Protein AF-A0A3D5ZQ17-F1 (afdb_monomer)

pLDDT: mean 86.76, std 15.94, range [42.28, 98.44]

Mean predicted aligned error: 9.29 Å

Structure (mmCIF, N/CA/C/O backbone):
data_AF-A0A3D5ZQ17-F1
#
_entry.id   AF-A0A3D5ZQ17-F1
#
loop_
_atom_site.group_PDB
_atom_site.id
_atom_site.type_symbol
_atom_site.label_atom_id
_atom_site.label_alt_id
_atom_site.label_comp_id
_atom_site.label_asym_id
_atom_site.label_entity_id
_atom_site.label_seq_id
_atom_site.pdbx_PDB_ins_code
_atom_site.Cartn_x
_atom_site.Cartn_y
_atom_site.Cartn_z
_atom_site.occupancy
_atom_site.B_iso_or_equiv
_atom_site.auth_seq_id
_atom_site.auth_comp_id
_atom_site.auth_asym_id
_atom_site.auth_atom_id
_atom_site.pdbx_PDB_model_num
ATOM 1 N N . MET A 1 1 ? -53.145 -21.527 34.041 1.00 46.62 1 MET A N 1
ATOM 2 C CA . MET A 1 1 ? -52.757 -21.071 32.685 1.00 46.62 1 MET A CA 1
ATOM 3 C C . MET A 1 1 ? -52.059 -19.707 32.681 1.00 46.62 1 MET A C 1
ATOM 5 O O . MET A 1 1 ? -52.656 -18.729 32.252 1.00 46.62 1 MET A O 1
ATOM 9 N N . LYS A 1 2 ? -50.812 -19.588 33.170 1.00 47.19 2 LYS A N 1
ATOM 10 C CA . LYS A 1 2 ? -50.105 -18.280 33.195 1.00 47.19 2 LYS A CA 1
ATOM 11 C C . LYS A 1 2 ? -48.593 -18.315 32.910 1.00 47.19 2 LYS A C 1
ATOM 13 O O . LYS A 1 2 ? -48.005 -17.254 32.769 1.00 47.19 2 LYS A O 1
ATOM 18 N N . ARG A 1 3 ? -47.959 -19.489 32.784 1.00 48.47 3 ARG A N 1
ATOM 19 C CA . ARG A 1 3 ? -46.488 -19.586 32.641 1.00 48.47 3 ARG A CA 1
ATOM 20 C C . ARG A 1 3 ? -45.989 -19.625 31.191 1.00 48.47 3 ARG A C 1
ATOM 22 O O . ARG A 1 3 ? -44.887 -19.175 30.931 1.00 48.47 3 ARG A O 1
ATOM 29 N N . TYR A 1 4 ? -46.824 -20.060 30.248 1.00 51.28 4 TYR A N 1
ATOM 30 C CA . TYR A 1 4 ? -46.481 -20.168 28.818 1.00 51.28 4 TYR A CA 1
ATOM 31 C C . TYR A 1 4 ? -46.539 -18.836 28.054 1.00 51.28 4 TYR A C 1
ATOM 33 O O . TYR A 1 4 ? -45.930 -18.704 26.998 1.00 51.28 4 TYR A O 1
ATOM 41 N N . LYS A 1 5 ? -47.260 -17.833 28.577 1.00 46.66 5 LYS A N 1
ATOM 42 C CA . LYS A 1 5 ? -47.366 -16.516 27.924 1.00 46.66 5 LYS A CA 1
ATOM 43 C C . LYS A 1 5 ? -46.102 -15.665 28.102 1.00 46.66 5 LYS A C 1
ATOM 45 O O . LYS A 1 5 ? -45.831 -14.822 27.261 1.00 46.66 5 LYS A O 1
ATOM 50 N N . ILE A 1 6 ? -45.328 -15.904 29.165 1.00 53.75 6 ILE A N 1
ATOM 51 C CA . ILE A 1 6 ? -44.092 -15.159 29.454 1.00 53.75 6 ILE A CA 1
ATOM 52 C C . ILE A 1 6 ? -42.917 -15.741 28.654 1.00 53.75 6 ILE A C 1
ATOM 54 O O . ILE A 1 6 ? -42.126 -14.990 28.092 1.00 53.75 6 ILE A O 1
ATOM 58 N N . THR A 1 7 ? -42.837 -17.069 28.518 1.00 54.06 7 THR A N 1
ATOM 59 C CA . THR A 1 7 ? -41.778 -17.738 27.744 1.00 54.06 7 THR A CA 1
ATOM 60 C C . THR A 1 7 ? -41.870 -17.484 26.242 1.00 54.06 7 THR A C 1
ATOM 62 O O . THR A 1 7 ? -40.834 -17.307 25.606 1.00 54.06 7 THR A O 1
ATOM 65 N N . ALA A 1 8 ? -43.082 -17.394 25.682 1.00 55.94 8 ALA A N 1
ATOM 66 C CA . ALA A 1 8 ? -43.277 -17.046 24.272 1.00 55.94 8 ALA A CA 1
ATOM 67 C C . ALA A 1 8 ? -42.861 -15.595 23.954 1.00 55.94 8 ALA A C 1
ATOM 69 O O . ALA A 1 8 ? -42.374 -15.309 22.865 1.00 55.94 8 ALA A O 1
ATOM 70 N N . PHE A 1 9 ? -43.000 -14.676 24.915 1.00 53.84 9 PHE A N 1
ATOM 71 C CA . PHE A 1 9 ? -42.649 -13.268 24.712 1.00 53.84 9 PHE A CA 1
ATOM 72 C C . PHE A 1 9 ? -41.126 -13.053 24.669 1.00 53.84 9 PHE A C 1
ATOM 74 O O . PHE A 1 9 ? -40.631 -12.295 23.839 1.00 53.84 9 PHE A O 1
ATOM 81 N N . PHE A 1 10 ? -40.366 -13.776 25.500 1.00 55.84 10 PHE A N 1
ATOM 82 C CA . PHE A 1 10 ? -38.898 -13.709 25.500 1.00 55.84 10 PHE A CA 1
ATOM 83 C C . PHE A 1 10 ? -38.256 -14.349 24.263 1.00 55.84 10 PHE A C 1
ATOM 85 O O . PHE A 1 10 ? -37.233 -13.862 23.788 1.00 55.84 10 PHE A O 1
ATOM 92 N N . THR A 1 11 ? -38.858 -15.405 23.710 1.00 56.56 11 THR A N 1
ATOM 93 C CA . THR A 1 11 ? -38.343 -16.048 22.488 1.00 56.56 11 THR A CA 1
ATOM 94 C C . THR A 1 11 ? -38.566 -15.182 21.252 1.00 56.56 11 THR A C 1
ATOM 96 O O . THR A 1 11 ? -37.664 -15.069 20.430 1.00 56.56 11 THR A O 1
ATOM 99 N N . VAL A 1 12 ? -39.706 -14.491 21.148 1.00 56.59 12 VAL A N 1
ATOM 100 C CA . VAL A 1 12 ? -39.948 -13.539 20.050 1.00 56.59 12 VAL A CA 1
ATOM 101 C C . VAL A 1 12 ? -39.038 -12.307 20.165 1.00 56.59 12 VAL A C 1
ATOM 103 O O . VAL A 1 12 ? -38.509 -11.855 19.154 1.00 56.59 12 VAL A O 1
ATOM 106 N N . LEU A 1 13 ? -38.760 -11.808 21.376 1.00 52.34 13 LEU A N 1
ATOM 107 C CA . LEU A 1 13 ? -37.862 -10.660 21.581 1.00 52.34 13 LEU A CA 1
ATOM 108 C C . LEU A 1 13 ? -36.401 -10.957 21.178 1.00 52.34 13 LEU A C 1
ATOM 110 O O . LEU A 1 13 ? -35.735 -10.101 20.600 1.00 52.34 13 LEU A O 1
ATOM 114 N N . LEU A 1 14 ? -35.917 -12.180 21.426 1.00 55.06 14 LEU A N 1
ATOM 115 C CA . LEU A 1 14 ? -34.578 -12.632 21.017 1.00 55.06 14 LEU A CA 1
ATOM 116 C C . LEU A 1 14 ? -34.440 -12.814 19.497 1.00 55.06 14 LEU A C 1
ATOM 118 O O . LEU A 1 14 ? -33.361 -12.590 18.957 1.00 55.06 14 LEU A O 1
ATOM 122 N N . ILE A 1 15 ? -35.525 -13.169 18.803 1.00 55.22 15 ILE A N 1
ATOM 123 C CA . ILE A 1 15 ? -35.543 -13.321 17.338 1.00 55.22 15 ILE A CA 1
ATOM 124 C C . ILE A 1 15 ? -35.619 -11.956 16.632 1.00 55.22 15 ILE A C 1
ATOM 126 O O . ILE A 1 15 ? -35.124 -11.812 15.521 1.00 55.22 15 ILE A O 1
ATOM 130 N N . VAL A 1 16 ? -36.182 -10.925 17.269 1.00 53.91 16 VAL A N 1
ATOM 131 C CA . VAL A 1 16 ? -36.236 -9.565 16.695 1.00 53.91 16 VAL A CA 1
ATOM 132 C C . VAL A 1 16 ? -34.892 -8.829 16.831 1.00 53.91 16 VAL A C 1
ATOM 134 O O . VAL A 1 16 ? -34.562 -7.999 15.989 1.00 53.91 16 VAL A O 1
ATOM 137 N N . LEU A 1 17 ? -34.067 -9.169 17.829 1.00 52.91 17 LEU A N 1
ATOM 138 C CA . LEU A 1 17 ? -32.729 -8.583 18.010 1.00 52.91 17 LEU A CA 1
ATOM 139 C C . LEU A 1 17 ? -31.661 -9.137 17.050 1.00 52.91 17 LEU A C 1
ATOM 141 O O . LEU A 1 17 ? -30.608 -8.521 16.899 1.00 52.91 17 LEU A O 1
ATOM 145 N N . SER A 1 18 ? -31.915 -10.265 16.380 1.00 50.09 18 SER A N 1
ATOM 146 C CA . SER A 1 18 ? -30.982 -10.874 15.419 1.00 50.09 18 SER A CA 1
ATOM 147 C C . SER A 1 18 ? -31.184 -10.412 13.970 1.00 50.09 18 SER A C 1
ATOM 149 O O . SER A 1 18 ? -30.443 -10.840 13.087 1.00 50.09 18 SER A O 1
ATOM 151 N N . ILE A 1 19 ? -32.128 -9.498 13.714 1.00 51.25 19 ILE A N 1
ATOM 152 C CA . ILE A 1 19 ? -32.402 -8.944 12.379 1.00 51.25 19 ILE A CA 1
ATOM 153 C C . ILE A 1 19 ? -31.982 -7.470 12.324 1.00 51.25 19 ILE A C 1
ATOM 155 O O . ILE A 1 19 ? -32.753 -6.589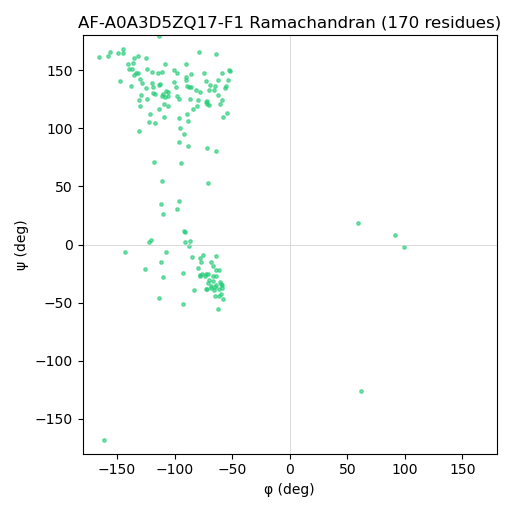 11.957 1.00 51.25 19 ILE A O 1
ATOM 159 N N . PHE A 1 20 ? -30.727 -7.186 12.665 1.00 51.69 20 PHE A N 1
ATOM 160 C CA . PHE A 1 20 ? -30.053 -6.048 12.049 1.00 51.69 20 PHE A CA 1
ATOM 161 C C . PHE A 1 20 ? -29.258 -6.592 10.866 1.00 51.69 20 PHE A C 1
ATOM 163 O O . PHE A 1 20 ? -28.164 -7.122 11.073 1.00 51.69 20 PHE A O 1
ATOM 170 N N . PRO A 1 21 ? -29.749 -6.481 9.615 1.00 47.78 21 PRO A N 1
ATOM 171 C CA . PRO A 1 21 ? -28.827 -6.497 8.498 1.00 47.78 21 PRO A CA 1
ATOM 172 C C . PRO A 1 21 ? -27.872 -5.334 8.762 1.00 47.78 21 PRO A C 1
ATOM 174 O O . PRO A 1 21 ? -28.281 -4.172 8.752 1.00 47.78 21 PRO A O 1
ATOM 177 N N . ALA A 1 22 ? -26.620 -5.651 9.095 1.00 45.56 22 ALA A N 1
ATOM 178 C CA . ALA A 1 22 ? -25.547 -4.680 9.215 1.00 45.56 22 ALA A CA 1
ATOM 179 C C . ALA A 1 22 ? -25.320 -4.083 7.823 1.00 45.56 22 ALA A C 1
ATOM 181 O O . ALA A 1 22 ? -24.460 -4.509 7.054 1.00 45.56 22 ALA A O 1
ATOM 182 N N . CYS A 1 23 ? -26.173 -3.128 7.473 1.00 42.28 23 CYS A N 1
ATOM 183 C CA . CYS A 1 23 ? -26.118 -2.364 6.253 1.00 42.28 23 CYS A CA 1
ATOM 184 C C . CYS A 1 23 ? -24.924 -1.412 6.375 1.00 42.28 23 CYS A C 1
ATOM 186 O O . CYS A 1 23 ? -25.048 -0.277 6.823 1.00 42.28 23 CYS A O 1
ATOM 188 N N . GLY A 1 24 ? -23.743 -1.945 6.057 1.00 47.53 24 GLY A N 1
ATOM 189 C CA . GLY A 1 24 ? -22.689 -1.273 5.300 1.00 47.53 24 GLY A CA 1
ATOM 190 C C . GLY A 1 24 ? -22.091 0.024 5.839 1.00 47.53 24 GLY A C 1
ATOM 191 O O . GLY A 1 24 ? -21.470 0.736 5.059 1.00 47.53 24 GLY A O 1
ATOM 192 N N . LYS A 1 25 ? -22.231 0.372 7.121 1.00 51.34 25 LYS A N 1
ATOM 193 C CA . LYS A 1 25 ? -21.392 1.436 7.690 1.00 51.34 25 LYS A CA 1
ATOM 194 C C . LYS A 1 25 ? -20.032 0.847 8.034 1.00 51.34 25 LYS A C 1
ATOM 196 O O . LYS A 1 25 ? -19.947 -0.088 8.830 1.00 51.34 25 LYS A O 1
ATOM 201 N N . VAL A 1 26 ? -18.978 1.380 7.414 1.00 59.47 26 VAL A N 1
ATOM 202 C CA . VAL A 1 26 ? -17.596 1.117 7.826 1.00 59.47 26 VAL A CA 1
ATOM 203 C C . VAL A 1 26 ? -17.519 1.467 9.314 1.00 59.47 26 VAL A C 1
ATOM 205 O O . VAL A 1 26 ? -17.784 2.602 9.698 1.00 59.47 26 VAL A O 1
ATOM 208 N N . LYS A 1 27 ? -17.307 0.453 10.162 1.00 64.88 27 LYS A N 1
ATOM 209 C CA . LYS A 1 27 ? -17.437 0.574 11.627 1.00 64.88 27 LYS A CA 1
ATOM 210 C C . LY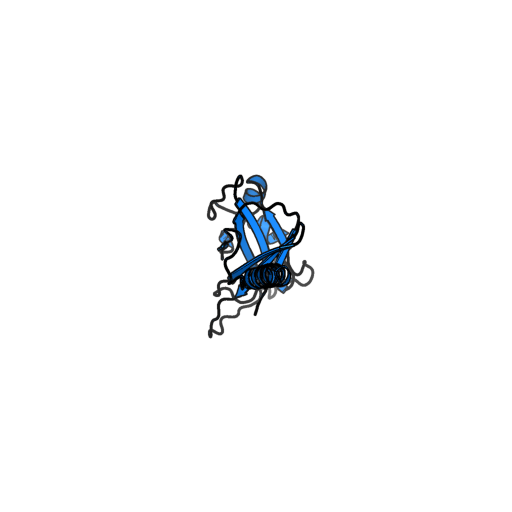S A 1 27 ? -16.369 1.491 12.230 1.00 64.88 27 LYS A C 1
ATOM 212 O O . LYS A 1 27 ? -16.588 2.088 13.277 1.00 64.88 27 LYS A O 1
ATOM 217 N N . TYR A 1 28 ? -15.239 1.579 11.546 1.00 72.25 28 TYR A N 1
ATOM 218 C CA . TYR A 1 28 ? -14.104 2.435 11.854 1.00 72.25 28 TYR A CA 1
ATOM 219 C C . TYR A 1 28 ? -14.175 3.654 10.934 1.00 72.25 28 TYR A C 1
ATOM 221 O O . TYR A 1 28 ? -14.680 3.524 9.816 1.00 72.25 28 TYR A O 1
ATOM 229 N N . ASN A 1 29 ? -13.675 4.821 11.348 1.00 87.06 29 ASN A N 1
ATOM 230 C CA . ASN A 1 29 ? -13.583 6.001 10.476 1.00 87.06 29 ASN A CA 1
ATOM 231 C C . ASN A 1 29 ? -12.489 5.815 9.404 1.00 87.06 29 ASN A C 1
ATOM 233 O O . ASN A 1 29 ? -11.583 6.634 9.261 1.00 87.06 29 ASN A O 1
ATOM 237 N N . ALA A 1 30 ? -12.558 4.713 8.657 1.00 93.62 30 ALA A N 1
ATOM 238 C CA . ALA A 1 30 ? -11.582 4.321 7.666 1.00 93.62 30 ALA A CA 1
ATOM 239 C C . ALA A 1 30 ? -11.884 4.974 6.314 1.00 93.62 30 ALA A C 1
ATOM 241 O O . ALA A 1 30 ? -13.029 5.007 5.853 1.00 93.62 30 ALA A O 1
ATOM 242 N N . LYS A 1 31 ? -10.838 5.493 5.673 1.00 94.88 31 LYS A N 1
ATOM 243 C CA . LYS A 1 31 ? -10.881 6.163 4.372 1.00 94.88 31 LYS A CA 1
ATOM 244 C C . LYS A 1 31 ? -9.698 5.723 3.528 1.00 94.88 31 LYS A C 1
ATOM 246 O O . LYS A 1 31 ? -8.575 5.662 4.017 1.00 94.88 31 LYS A O 1
ATOM 251 N N . ILE A 1 32 ? -9.969 5.447 2.260 1.00 95.25 32 ILE A N 1
ATOM 252 C CA . ILE A 1 32 ? -8.960 5.112 1.258 1.00 95.25 32 ILE A CA 1
ATOM 253 C C . ILE A 1 32 ? -8.467 6.383 0.569 1.00 95.25 32 ILE A C 1
ATOM 255 O O . ILE A 1 32 ? -9.257 7.290 0.302 1.00 95.25 32 ILE A O 1
ATOM 259 N N . TYR A 1 33 ? -7.173 6.441 0.287 1.00 94.94 33 TYR A N 1
ATOM 260 C CA . TYR A 1 33 ? -6.527 7.541 -0.412 1.00 94.94 33 TYR A CA 1
ATOM 261 C C . TYR A 1 33 ? -5.811 6.984 -1.641 1.00 94.94 33 TYR A C 1
ATOM 263 O O . TYR A 1 33 ? -5.001 6.062 -1.544 1.00 94.94 33 TYR A O 1
ATOM 271 N N . ASN A 1 34 ? -6.146 7.547 -2.801 1.00 90.94 34 ASN A N 1
ATOM 272 C CA . ASN A 1 34 ? -5.516 7.242 -4.079 1.00 90.94 34 ASN A CA 1
ATOM 273 C C . ASN A 1 34 ? -4.435 8.301 -4.315 1.00 90.94 34 ASN A C 1
ATOM 275 O O . ASN A 1 34 ? -4.727 9.369 -4.845 1.00 90.94 34 ASN A O 1
ATOM 279 N N . MET A 1 35 ? -3.228 8.035 -3.823 1.00 90.56 35 MET A N 1
ATOM 280 C CA . MET A 1 35 ? -2.092 8.956 -3.912 1.00 90.56 35 MET A CA 1
ATOM 281 C C . MET A 1 35 ? -1.282 8.722 -5.187 1.00 90.56 35 MET A C 1
ATOM 283 O O . MET A 1 35 ? -1.320 7.627 -5.757 1.00 90.56 35 MET A O 1
ATOM 287 N N . SER A 1 36 ? -0.577 9.758 -5.640 1.00 88.88 36 SER A N 1
ATOM 288 C CA . SER A 1 36 ? 0.382 9.647 -6.738 1.00 88.88 36 SER A CA 1
ATOM 289 C C . SER A 1 36 ? 1.695 9.039 -6.237 1.00 88.88 36 SER A C 1
ATOM 291 O O . SER A 1 36 ? 1.950 8.956 -5.039 1.00 88.88 36 SER A O 1
ATOM 293 N N . GLU A 1 37 ? 2.544 8.602 -7.166 1.00 89.44 37 GLU A N 1
ATOM 294 C CA . GLU A 1 37 ? 3.884 8.093 -6.846 1.00 89.44 37 GLU A CA 1
ATOM 295 C C . GLU A 1 37 ? 4.744 9.146 -6.125 1.00 89.44 37 GLU A C 1
ATOM 297 O O . GLU A 1 37 ? 5.490 8.818 -5.207 1.00 89.44 37 GLU A O 1
ATOM 302 N N . GLU A 1 38 ? 4.569 10.423 -6.481 1.00 91.44 38 GLU A N 1
ATOM 303 C CA . GLU A 1 38 ? 5.292 11.565 -5.909 1.00 91.44 38 GLU A CA 1
ATOM 304 C C . GLU A 1 38 ? 5.054 11.746 -4.402 1.00 91.44 38 GLU A C 1
ATOM 306 O O . GLU A 1 38 ? 5.907 12.320 -3.726 1.00 91.44 38 GLU A O 1
ATOM 311 N N . SER A 1 39 ? 3.948 11.218 -3.861 1.00 94.06 39 SER A N 1
ATOM 312 C CA . SER A 1 39 ? 3.622 11.235 -2.428 1.00 94.06 39 SER A CA 1
ATOM 313 C C . SER A 1 39 ? 4.549 10.345 -1.583 1.00 94.06 39 SER A C 1
ATOM 315 O O . SER A 1 39 ? 4.559 10.451 -0.352 1.00 94.06 39 SER A O 1
ATOM 317 N N . PHE A 1 40 ? 5.314 9.450 -2.218 1.00 95.56 40 PHE A N 1
ATOM 318 C CA . PHE A 1 40 ? 6.169 8.465 -1.560 1.00 95.56 40 PHE A CA 1
ATOM 319 C C . PHE A 1 40 ? 7.650 8.778 -1.764 1.00 95.56 40 PHE A C 1
ATOM 321 O O . PHE A 1 40 ? 8.066 9.317 -2.789 1.00 95.56 40 PHE A O 1
ATOM 328 N N . LEU A 1 41 ? 8.474 8.418 -0.780 1.00 96.38 41 LEU A N 1
ATOM 329 C CA . LEU A 1 41 ? 9.922 8.463 -0.945 1.00 96.38 41 LEU A CA 1
ATOM 330 C C . LEU A 1 41 ? 10.352 7.452 -2.012 1.00 96.38 41 LEU A C 1
ATOM 332 O O . LEU A 1 41 ? 9.933 6.295 -1.995 1.00 96.38 41 LEU A O 1
ATOM 336 N N . SER A 1 42 ? 11.254 7.866 -2.902 1.00 95.12 42 SER A N 1
ATOM 337 C CA . SER A 1 42 ? 11.796 6.980 -3.937 1.00 95.12 42 SER A CA 1
ATOM 338 C C . SER A 1 42 ? 12.491 5.754 -3.338 1.00 95.12 42 SER A C 1
ATOM 340 O O . SER A 1 42 ? 12.328 4.654 -3.854 1.00 95.12 42 SER A O 1
ATOM 342 N N . SER A 1 43 ? 13.191 5.911 -2.208 1.00 96.50 43 SER A N 1
ATOM 343 C CA . SER A 1 43 ? 13.798 4.792 -1.475 1.00 96.50 43 SER A CA 1
ATOM 344 C C . SER A 1 43 ? 12.758 3.770 -1.013 1.00 96.50 43 SER A C 1
ATOM 346 O O . SER A 1 43 ? 12.962 2.573 -1.190 1.00 96.50 43 SER A O 1
ATOM 348 N N . PHE A 1 44 ? 11.611 4.228 -0.498 1.00 97.38 44 PHE A N 1
ATOM 349 C CA . PHE A 1 44 ? 10.526 3.337 -0.090 1.00 97.38 44 PHE A CA 1
ATOM 350 C C . PHE A 1 44 ? 9.991 2.530 -1.278 1.00 97.38 44 PHE A C 1
ATOM 352 O O . PHE A 1 44 ? 9.801 1.322 -1.153 1.00 97.38 44 PHE A O 1
ATOM 359 N N . LEU A 1 45 ? 9.774 3.166 -2.432 1.00 97.06 45 LEU A N 1
ATOM 360 C CA . LEU A 1 45 ? 9.270 2.488 -3.630 1.00 97.06 45 LEU A CA 1
ATOM 361 C C . LEU A 1 45 ? 10.265 1.450 -4.172 1.00 97.06 45 LEU A C 1
ATOM 363 O O . LEU A 1 45 ? 9.864 0.318 -4.463 1.00 97.06 45 LEU A O 1
ATOM 367 N N . GLU A 1 46 ? 11.552 1.805 -4.239 1.00 96.12 46 GLU A N 1
ATOM 368 C CA . GLU A 1 46 ? 12.630 0.927 -4.713 1.00 96.12 46 GLU A CA 1
ATOM 369 C C . GLU A 1 46 ? 12.865 -0.284 -3.797 1.00 96.12 46 GLU A C 1
ATOM 371 O O . GLU A 1 46 ? 13.071 -1.395 -4.287 1.00 96.12 46 GLU A O 1
ATOM 376 N N . GLU A 1 47 ? 12.794 -0.110 -2.475 1.00 97.25 47 GLU A N 1
ATOM 377 C CA . GLU A 1 47 ? 12.942 -1.209 -1.508 1.00 97.25 47 GLU A CA 1
ATOM 378 C C . GLU A 1 47 ? 11.717 -2.137 -1.481 1.00 97.25 47 GLU A C 1
ATOM 380 O O . GLU A 1 47 ? 11.814 -3.320 -1.141 1.00 97.25 47 GLU A O 1
ATOM 385 N N . ASN A 1 48 ? 10.549 -1.617 -1.869 1.00 97.81 48 ASN A N 1
ATOM 386 C CA . ASN A 1 48 ? 9.267 -2.308 -1.752 1.00 97.81 48 ASN A CA 1
ATOM 387 C C . ASN A 1 48 ? 8.655 -2.686 -3.100 1.00 97.81 48 ASN A C 1
ATOM 389 O O . ASN A 1 48 ? 7.427 -2.738 -3.238 1.00 97.81 48 ASN A O 1
ATOM 393 N N . LYS A 1 49 ? 9.507 -3.027 -4.075 1.00 97.94 49 LYS A N 1
ATOM 394 C CA . LYS A 1 49 ? 9.093 -3.607 -5.358 1.00 97.94 49 LYS A CA 1
ATOM 395 C C . LYS A 1 49 ? 8.193 -4.823 -5.169 1.00 97.94 49 LYS A C 1
ATOM 397 O O . LYS A 1 49 ? 8.281 -5.556 -4.173 1.00 97.94 49 LYS A O 1
ATOM 402 N N . VAL A 1 50 ? 7.311 -5.008 -6.141 1.00 98.44 50 VAL A N 1
ATOM 403 C CA . VAL A 1 50 ? 6.310 -6.065 -6.185 1.00 98.44 50 VAL A CA 1
ATOM 404 C C . VAL A 1 50 ? 6.366 -6.767 -7.526 1.00 98.44 50 VAL A C 1
ATOM 406 O O . VAL A 1 50 ? 6.569 -6.152 -8.573 1.00 98.44 50 VAL A O 1
ATOM 409 N N . LYS A 1 51 ? 6.168 -8.078 -7.485 1.00 98.44 51 LYS A N 1
ATOM 410 C CA . LYS A 1 51 ? 6.124 -8.895 -8.685 1.00 98.44 51 LYS A CA 1
ATOM 411 C C . LYS A 1 51 ? 4.964 -8.474 -9.567 1.00 98.44 51 LYS A C 1
ATOM 413 O O . LYS A 1 51 ? 3.852 -8.222 -9.104 1.00 98.44 51 LYS A O 1
ATOM 418 N N . GLY A 1 52 ? 5.227 -8.493 -10.861 1.00 97.62 52 GLY A N 1
ATOM 419 C CA . GLY A 1 52 ? 4.246 -8.229 -11.886 1.00 97.62 52 GLY A CA 1
ATOM 420 C C . GLY A 1 52 ? 4.162 -6.776 -12.321 1.00 97.62 52 GLY A C 1
ATOM 421 O O . GLY A 1 52 ? 3.248 -6.465 -13.075 1.00 97.62 52 GLY A O 1
ATOM 422 N N . ALA A 1 53 ? 5.078 -5.913 -11.877 1.00 97.75 53 ALA A N 1
ATOM 423 C CA . ALA A 1 53 ? 5.219 -4.530 -12.325 1.00 97.75 53 ALA A CA 1
ATOM 424 C C . ALA A 1 53 ? 6.474 -4.349 -13.196 1.00 97.75 53 ALA A C 1
ATOM 426 O O . ALA A 1 53 ? 7.439 -5.108 -13.084 1.00 97.75 53 ALA A O 1
ATOM 427 N N . TYR A 1 54 ? 6.459 -3.333 -14.061 1.00 96.44 54 TYR A N 1
ATOM 428 C CA . TYR A 1 54 ? 7.647 -2.880 -14.780 1.00 96.44 54 TYR A CA 1
ATOM 429 C C . TYR A 1 54 ? 8.397 -1.813 -13.980 1.00 96.44 54 TYR A C 1
ATOM 431 O O . TYR A 1 54 ? 7.788 -0.869 -13.478 1.00 96.44 54 TYR A O 1
ATOM 439 N N . TYR A 1 55 ? 9.723 -1.926 -13.937 1.00 95.56 55 TYR A N 1
ATOM 440 C CA . TYR A 1 55 ? 10.617 -0.958 -13.301 1.00 95.56 55 TYR A CA 1
ATOM 441 C C . TYR A 1 55 ? 11.655 -0.461 -14.289 1.00 95.56 55 TYR A C 1
ATOM 443 O O . TYR A 1 55 ? 12.027 -1.167 -15.227 1.00 95.56 55 TYR A O 1
ATOM 451 N N . LYS A 1 56 ? 12.127 0.770 -14.089 1.00 92.62 56 LYS A N 1
ATOM 452 C CA . LYS A 1 56 ? 13.216 1.312 -14.898 1.00 92.62 56 LYS A CA 1
ATOM 453 C C . LYS A 1 56 ? 14.483 0.505 -14.619 1.00 92.62 56 LYS A C 1
ATOM 455 O O . LYS A 1 56 ? 14.820 0.260 -13.463 1.00 92.62 56 LYS A O 1
ATOM 460 N N . ASN A 1 57 ? 15.177 0.105 -15.676 1.00 91.12 57 ASN A N 1
ATOM 461 C CA . ASN A 1 57 ? 16.465 -0.553 -15.542 1.00 91.12 57 ASN A CA 1
ATOM 462 C C . ASN A 1 57 ? 17.506 0.479 -15.056 1.00 91.12 57 ASN A C 1
ATOM 464 O O . ASN A 1 57 ? 17.696 1.493 -15.740 1.00 91.12 57 ASN A O 1
ATOM 468 N N . PRO A 1 58 ? 18.152 0.276 -13.890 1.00 86.44 58 PRO A N 1
ATOM 469 C CA . PRO A 1 58 ? 19.172 1.198 -13.392 1.00 86.44 58 PRO A CA 1
ATOM 470 C C . PRO A 1 58 ? 20.405 1.256 -14.305 1.00 86.44 58 PRO A C 1
ATOM 472 O O . PRO A 1 58 ? 21.040 2.305 -14.386 1.00 86.44 58 PRO A O 1
ATOM 475 N N . ASP A 1 59 ? 20.682 0.181 -15.045 1.00 88.19 59 ASP A N 1
ATOM 476 C CA . ASP A 1 59 ? 21.825 0.060 -15.955 1.00 88.19 59 ASP A CA 1
ATOM 477 C C . ASP A 1 59 ? 21.495 0.518 -17.388 1.00 88.19 59 ASP A C 1
ATOM 479 O O . ASP A 1 59 ? 22.260 0.287 -18.326 1.00 88.19 59 ASP A O 1
ATOM 483 N N . TYR A 1 60 ? 20.340 1.164 -17.590 1.00 88.06 60 TYR A N 1
ATOM 484 C CA . TYR A 1 60 ? 19.916 1.631 -18.906 1.00 88.06 60 TYR A CA 1
ATOM 485 C C . TYR A 1 60 ? 20.903 2.646 -19.503 1.00 88.06 60 TYR A C 1
ATOM 487 O O . TYR A 1 60 ? 21.083 3.750 -18.982 1.00 88.06 60 TYR A O 1
ATOM 495 N N . ALA A 1 61 ? 21.448 2.300 -20.669 1.00 85.50 61 ALA A N 1
ATOM 496 C CA . ALA A 1 61 ? 22.155 3.212 -21.558 1.00 85.50 61 ALA A CA 1
ATOM 497 C C . ALA A 1 61 ? 21.243 3.643 -22.718 1.00 85.50 61 ALA A C 1
ATOM 499 O O . ALA A 1 61 ? 20.502 2.835 -23.282 1.00 85.50 61 ALA A O 1
ATOM 500 N N . GLU A 1 62 ? 21.304 4.923 -23.089 1.00 83.00 62 GLU A N 1
ATOM 501 C CA . GLU A 1 62 ? 20.511 5.474 -24.189 1.00 83.00 62 GLU A CA 1
ATOM 502 C C . GLU A 1 62 ? 20.816 4.748 -25.512 1.00 83.00 62 GLU A C 1
ATOM 504 O O . GLU A 1 62 ? 21.972 4.643 -25.917 1.00 83.00 62 GLU A O 1
ATOM 509 N N . GLY A 1 63 ? 19.774 4.214 -26.161 1.00 79.00 63 GLY A N 1
ATOM 510 C CA . GLY A 1 63 ? 19.891 3.382 -27.368 1.00 79.00 63 GLY A CA 1
ATOM 511 C C . GLY A 1 63 ? 19.814 1.867 -27.128 1.00 79.00 63 GLY A C 1
ATOM 512 O O . GLY A 1 63 ? 19.840 1.115 -28.098 1.00 79.00 63 GLY A O 1
ATOM 513 N N . SER A 1 64 ? 19.695 1.418 -25.873 1.00 80.12 64 SER A N 1
ATOM 514 C CA . SER A 1 64 ? 19.362 0.028 -25.528 1.00 80.12 64 SER A CA 1
ATOM 515 C C . SER A 1 64 ? 17.845 -0.208 -25.517 1.00 80.12 64 SER A C 1
ATOM 517 O O . SER A 1 64 ? 17.076 0.666 -25.110 1.00 80.12 64 SER A O 1
ATOM 519 N N . ASP A 1 65 ? 17.410 -1.413 -25.890 1.00 76.19 6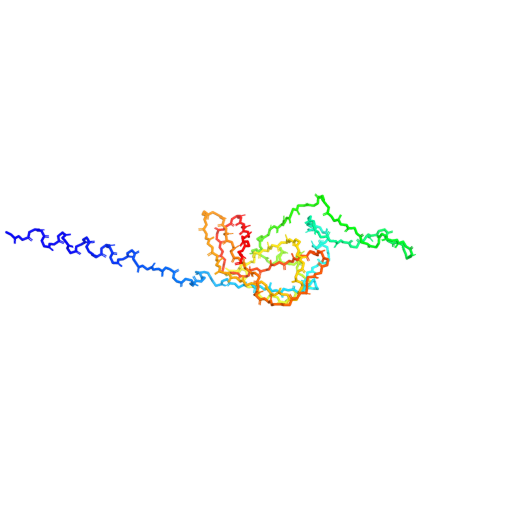5 ASP A N 1
ATOM 520 C CA . ASP A 1 65 ? 16.003 -1.834 -25.821 1.00 76.19 65 ASP A CA 1
ATOM 521 C C . ASP A 1 65 ? 15.541 -2.154 -24.380 1.00 76.19 65 ASP A C 1
ATOM 523 O O . ASP A 1 65 ? 14.349 -2.310 -24.112 1.00 76.19 65 ASP A O 1
ATOM 527 N N . GLU A 1 66 ? 16.459 -2.196 -23.410 1.00 85.00 66 GLU A N 1
ATOM 528 C CA . GLU A 1 66 ? 16.214 -2.673 -22.039 1.00 85.00 66 GLU A CA 1
ATOM 529 C C . GLU A 1 66 ? 15.907 -1.546 -21.036 1.00 85.00 66 GLU A C 1
ATOM 531 O O . GLU A 1 66 ? 16.338 -1.582 -19.883 1.00 85.00 66 GLU A O 1
ATOM 536 N N . LYS A 1 67 ? 15.170 -0.507 -21.453 1.00 90.88 67 LYS A N 1
ATOM 537 C CA . LYS A 1 67 ? 14.840 0.647 -20.586 1.00 90.88 67 LYS A CA 1
ATOM 538 C C . LYS A 1 67 ? 14.042 0.270 -19.337 1.00 90.88 67 LYS A C 1
ATOM 540 O O . LYS A 1 67 ? 14.181 0.917 -18.296 1.00 90.88 67 LYS A O 1
ATOM 545 N N . TYR A 1 68 ? 13.205 -0.755 -19.443 1.00 93.75 68 TYR A N 1
ATOM 546 C CA . TYR A 1 68 ? 12.408 -1.281 -18.344 1.00 93.75 68 TYR A CA 1
ATOM 547 C C . TYR A 1 68 ? 12.544 -2.797 -18.288 1.00 93.75 68 TYR A C 1
ATOM 549 O O . TYR A 1 68 ? 12.643 -3.445 -19.327 1.00 93.75 68 TYR A O 1
ATOM 557 N N . TYR A 1 69 ? 12.479 -3.357 -17.086 1.00 94.44 69 TYR A N 1
ATOM 558 C CA . TYR A 1 69 ? 12.392 -4.797 -16.874 1.00 94.44 69 TYR A CA 1
ATOM 559 C C . TYR A 1 69 ? 11.098 -5.142 -16.136 1.00 94.44 69 TYR A C 1
ATOM 561 O O . TYR A 1 69 ? 10.586 -4.347 -15.345 1.00 94.44 69 TYR A O 1
ATOM 569 N N . TYR A 1 70 ? 10.560 -6.324 -16.423 1.00 96.44 70 TYR A N 1
ATOM 570 C CA . TYR A 1 70 ? 9.419 -6.885 -15.708 1.00 96.44 70 TYR A CA 1
ATOM 571 C C . TYR A 1 70 ? 9.924 -7.638 -14.475 1.00 96.44 70 TYR A C 1
ATOM 573 O O . TYR A 1 70 ? 10.784 -8.509 -14.599 1.00 96.44 70 TYR A O 1
ATOM 581 N N . ASP A 1 71 ? 9.424 -7.300 -13.288 1.00 97.12 71 ASP A N 1
ATOM 582 C CA . ASP A 1 71 ? 9.838 -7.965 -12.052 1.00 97.12 71 ASP A CA 1
ATOM 583 C C . ASP A 1 71 ? 9.045 -9.259 -11.824 1.00 97.12 71 ASP A C 1
ATOM 585 O O . ASP A 1 71 ? 7.827 -9.245 -11.625 1.00 97.12 71 ASP A O 1
ATOM 589 N N . GLU A 1 72 ? 9.750 -10.390 -11.818 1.00 97.31 72 GLU A N 1
ATOM 590 C CA . GLU A 1 72 ? 9.175 -11.715 -11.564 1.00 97.31 72 GLU A CA 1
ATOM 591 C C . GLU A 1 72 ? 9.535 -12.304 -10.191 1.00 97.31 72 GLU A C 1
ATOM 593 O O . GLU A 1 72 ? 9.007 -13.367 -9.826 1.00 97.31 72 GLU A O 1
ATOM 598 N N . THR A 1 73 ? 10.421 -11.639 -9.443 1.00 97.25 73 THR A N 1
ATOM 599 C CA . THR A 1 73 ? 11.129 -12.189 -8.274 1.00 97.25 73 THR A CA 1
ATOM 600 C C . THR A 1 73 ? 10.675 -11.581 -6.951 1.00 97.25 73 THR A C 1
ATOM 602 O O . THR A 1 73 ? 10.733 -12.256 -5.922 1.00 97.25 73 THR A O 1
ATOM 605 N N . SER A 1 74 ? 10.188 -10.341 -6.966 1.00 98.12 74 SER A N 1
ATOM 606 C CA . SER A 1 74 ? 9.665 -9.649 -5.790 1.00 98.12 74 SER A CA 1
ATOM 607 C C . SER A 1 74 ? 8.407 -10.333 -5.211 1.00 98.12 74 SER A C 1
ATOM 609 O O . SER A 1 74 ? 7.751 -11.145 -5.870 1.00 98.12 74 SER A O 1
ATOM 611 N N . PRO A 1 75 ? 7.999 -10.023 -3.967 1.00 98.38 75 PRO A N 1
ATOM 612 C CA . PRO A 1 75 ? 6.709 -10.461 -3.436 1.00 98.38 75 PRO A CA 1
ATOM 613 C C . PRO A 1 75 ? 5.538 -9.958 -4.291 1.00 98.38 75 PRO A C 1
ATOM 615 O O . PRO A 1 75 ? 5.586 -8.855 -4.824 1.00 98.38 75 PRO A O 1
ATOM 618 N N . VAL A 1 76 ? 4.450 -10.729 -4.391 1.00 97.81 76 VAL A N 1
ATOM 619 C CA . VAL A 1 76 ? 3.244 -10.334 -5.160 1.00 97.81 76 VAL A CA 1
ATOM 620 C C . VAL A 1 76 ? 2.627 -9.036 -4.630 1.00 97.81 76 VAL A C 1
ATOM 622 O O . VAL A 1 76 ? 2.075 -8.238 -5.384 1.00 97.81 76 VAL A O 1
ATOM 625 N N . CYS A 1 77 ? 2.715 -8.833 -3.321 1.00 98.06 77 CYS A N 1
ATOM 626 C CA . CYS A 1 77 ? 2.266 -7.626 -2.659 1.00 98.06 77 CYS A CA 1
ATOM 627 C C . CYS A 1 77 ? 3.000 -7.442 -1.332 1.00 98.06 77 CYS A C 1
ATOM 629 O O . CYS A 1 77 ? 3.637 -8.376 -0.836 1.00 98.06 77 CYS A O 1
ATOM 631 N N . ARG A 1 78 ? 2.902 -6.242 -0.760 1.00 98.38 78 ARG A N 1
ATOM 632 C CA . ARG A 1 78 ? 3.451 -5.897 0.556 1.00 98.38 78 ARG A CA 1
ATOM 633 C C . ARG A 1 78 ? 2.425 -5.110 1.355 1.00 98.38 78 ARG A C 1
ATOM 635 O O . ARG A 1 78 ? 1.667 -4.328 0.782 1.00 98.38 78 ARG A O 1
ATOM 642 N N . THR A 1 79 ? 2.417 -5.305 2.665 1.00 98.31 79 THR A N 1
ATOM 643 C CA . THR A 1 79 ? 1.488 -4.652 3.591 1.00 98.31 79 THR A CA 1
ATOM 644 C C . THR A 1 79 ? 2.250 -4.006 4.732 1.00 98.31 79 THR A C 1
ATOM 646 O O . THR A 1 79 ? 3.177 -4.613 5.264 1.00 98.31 79 THR A O 1
ATOM 649 N N . PHE A 1 80 ? 1.838 -2.805 5.135 1.00 98.19 80 PHE A N 1
ATOM 650 C CA . PHE A 1 80 ? 2.450 -2.092 6.257 1.00 98.19 80 PHE A CA 1
ATOM 651 C C . PHE A 1 80 ? 1.388 -1.524 7.184 1.00 98.19 80 PHE A C 1
ATOM 653 O O . PHE A 1 80 ? 0.314 -1.106 6.746 1.00 98.19 80 PHE A O 1
ATOM 660 N N . ILE A 1 81 ? 1.734 -1.479 8.466 1.00 98.25 81 ILE A N 1
ATOM 661 C CA . ILE A 1 81 ? 0.978 -0.808 9.512 1.00 98.25 81 ILE A CA 1
ATOM 662 C C . ILE A 1 81 ? 1.835 0.352 10.010 1.00 98.25 81 ILE A C 1
ATOM 664 O O . ILE A 1 81 ? 2.908 0.133 10.560 1.00 98.25 81 ILE A O 1
ATOM 668 N N . VAL A 1 82 ? 1.358 1.580 9.825 1.00 97.62 82 VAL A N 1
ATOM 669 C CA . VAL A 1 82 ? 2.048 2.800 10.258 1.00 97.62 82 VAL A CA 1
ATOM 670 C C . VAL A 1 82 ? 1.272 3.393 11.424 1.00 97.62 82 VAL A C 1
ATOM 672 O O . VAL A 1 82 ? 0.153 3.889 11.260 1.00 97.62 82 VAL A O 1
ATOM 675 N N . ASN A 1 83 ? 1.855 3.327 12.616 1.00 96.25 83 ASN A N 1
ATOM 676 C CA . ASN A 1 83 ? 1.206 3.737 13.865 1.00 96.25 83 ASN A CA 1
ATOM 677 C C . ASN A 1 83 ? 1.947 4.866 14.602 1.00 96.25 83 ASN A C 1
ATOM 679 O O . ASN A 1 83 ? 1.536 5.248 15.701 1.00 96.25 83 ASN A O 1
ATOM 683 N N . ASN A 1 84 ? 3.025 5.387 14.012 1.00 95.94 84 ASN A N 1
ATOM 684 C CA . ASN A 1 84 ? 3.849 6.453 14.564 1.00 95.94 84 ASN A CA 1
ATOM 685 C C . ASN A 1 84 ? 4.459 7.321 13.448 1.00 95.94 84 ASN A C 1
ATOM 687 O O . ASN A 1 84 ? 4.487 6.944 12.275 1.00 95.94 84 ASN A O 1
ATOM 691 N N . SER A 1 85 ? 4.958 8.497 13.830 1.00 94.44 85 SER A N 1
ATOM 692 C CA . SER A 1 85 ? 5.538 9.474 12.903 1.00 94.44 85 SER A CA 1
ATOM 693 C C . SER A 1 85 ? 6.894 9.061 12.325 1.00 94.44 85 SER A C 1
ATOM 695 O O . SER A 1 85 ? 7.237 9.515 11.235 1.00 94.44 85 SER A O 1
ATOM 697 N N . GLY A 1 86 ? 7.654 8.214 13.026 1.00 94.81 86 GLY A N 1
ATOM 698 C CA . GLY A 1 86 ? 8.933 7.689 12.549 1.00 94.81 86 GLY A CA 1
ATOM 699 C C . GLY A 1 86 ? 8.735 6.860 11.287 1.00 94.81 86 GLY A C 1
ATOM 700 O O . GLY A 1 86 ? 9.267 7.213 10.237 1.00 94.81 86 GLY A O 1
ATOM 701 N N . ASP A 1 87 ? 7.869 5.849 11.359 1.00 95.44 87 ASP A N 1
ATOM 702 C CA . ASP A 1 87 ? 7.537 4.991 10.217 1.00 95.44 87 ASP A CA 1
ATOM 703 C C . ASP A 1 87 ? 6.906 5.795 9.074 1.00 95.44 87 ASP A C 1
ATOM 705 O O . ASP A 1 87 ? 7.218 5.573 7.908 1.00 95.44 87 ASP A O 1
ATOM 709 N N . TYR A 1 88 ? 6.066 6.785 9.395 1.00 95.81 88 TYR A N 1
ATOM 710 C CA . TYR A 1 88 ? 5.494 7.684 8.390 1.00 95.81 88 TYR A CA 1
ATOM 711 C C . TYR A 1 88 ? 6.585 8.413 7.590 1.00 95.81 88 TYR A C 1
ATOM 713 O O . TYR A 1 88 ? 6.537 8.449 6.361 1.00 95.81 88 TYR A O 1
ATOM 721 N N . SER A 1 89 ? 7.590 8.965 8.276 1.00 94.50 89 SER A N 1
ATOM 722 C CA . SER A 1 89 ? 8.669 9.735 7.641 1.00 94.50 89 SER A CA 1
ATOM 723 C C . SER A 1 89 ? 9.588 8.903 6.745 1.00 94.50 89 SER A C 1
ATOM 725 O O . SER A 1 89 ? 10.280 9.462 5.901 1.00 94.50 89 SER A O 1
ATOM 727 N N . LEU A 1 90 ? 9.581 7.577 6.905 1.00 95.19 90 LEU A N 1
ATOM 728 C CA . LEU A 1 90 ? 10.337 6.648 6.062 1.00 95.19 90 LEU A CA 1
ATOM 729 C C . LEU A 1 90 ? 9.591 6.274 4.775 1.00 95.19 90 LEU A C 1
ATOM 731 O O . LEU A 1 90 ? 10.177 5.659 3.888 1.00 95.19 90 LEU A O 1
ATOM 735 N N . ILE A 1 91 ? 8.310 6.635 4.665 1.00 96.00 91 ILE A N 1
ATOM 736 C CA . ILE A 1 91 ? 7.427 6.213 3.572 1.00 96.00 91 ILE A CA 1
ATOM 737 C C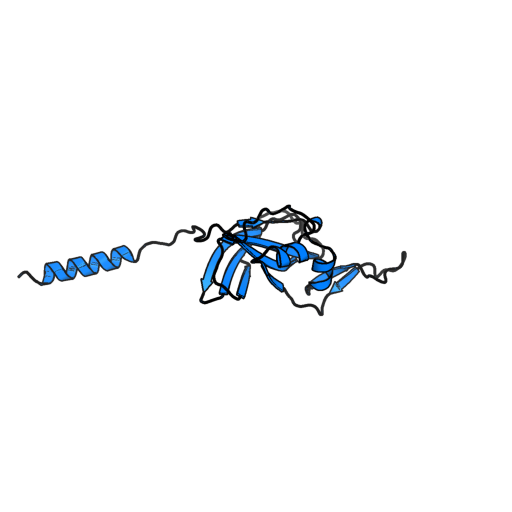 . ILE A 1 91 ? 7.017 7.401 2.703 1.00 96.00 91 ILE A C 1
ATOM 739 O O . ILE A 1 91 ? 7.061 7.310 1.476 1.00 96.00 91 ILE A O 1
ATOM 743 N N . PHE A 1 92 ? 6.613 8.510 3.320 1.00 94.69 92 PHE A N 1
ATOM 744 C CA . PHE A 1 92 ? 6.026 9.651 2.618 1.00 94.69 92 PHE A CA 1
ATOM 745 C C . PHE A 1 92 ? 7.060 10.752 2.365 1.00 94.69 92 PHE A C 1
ATOM 747 O O . PHE A 1 92 ? 7.816 11.129 3.258 1.00 94.69 92 PHE A O 1
ATOM 754 N N . SER A 1 93 ? 7.063 11.303 1.150 1.00 89.38 93 SER A N 1
ATOM 755 C CA . SER A 1 93 ? 7.952 12.401 0.732 1.00 89.38 93 SER A CA 1
ATOM 756 C C . SER A 1 93 ? 7.502 13.777 1.250 1.00 89.38 93 SER A C 1
ATOM 758 O O . SER A 1 93 ? 8.256 14.748 1.178 1.00 89.38 93 SER A O 1
ATOM 760 N N . GLY A 1 94 ? 6.280 13.871 1.789 1.00 77.62 94 GLY A N 1
ATOM 761 C CA . GLY A 1 94 ? 5.680 15.114 2.263 1.00 77.62 94 GLY A CA 1
ATOM 762 C C . GLY A 1 94 ? 4.505 14.926 3.230 1.00 77.62 94 GLY A C 1
ATOM 763 O O . GLY A 1 94 ? 4.221 13.839 3.735 1.00 77.62 94 GLY A O 1
ATOM 764 N N . ASN A 1 95 ? 3.792 16.025 3.489 1.00 71.88 95 ASN A N 1
ATOM 765 C CA . ASN A 1 95 ? 2.686 16.094 4.456 1.00 71.88 95 ASN A CA 1
ATOM 766 C C . ASN A 1 95 ? 1.300 15.965 3.801 1.00 71.88 95 ASN A C 1
ATOM 768 O O . ASN A 1 95 ? 0.327 16.546 4.283 1.00 71.88 95 ASN A O 1
ATOM 772 N N . GLU A 1 96 ? 1.197 15.230 2.692 1.00 72.31 96 GLU A N 1
ATOM 773 C CA . GLU A 1 96 ? -0.051 15.120 1.920 1.00 72.31 96 GLU A CA 1
ATOM 774 C C . GLU A 1 96 ? -1.188 14.448 2.701 1.00 72.31 96 GLU A C 1
ATOM 776 O O . GLU A 1 96 ? -2.367 14.672 2.417 1.00 72.31 96 GLU A O 1
ATOM 781 N N . LEU A 1 97 ? -0.846 13.671 3.733 1.00 87.12 97 LEU A N 1
ATOM 782 C CA . LEU A 1 97 ? -1.801 13.048 4.633 1.00 87.12 97 LEU A CA 1
ATOM 783 C C . LEU A 1 97 ? -1.553 13.472 6.076 1.00 87.12 97 LEU A C 1
ATOM 785 O O . LEU A 1 97 ? -0.658 12.977 6.754 1.00 87.12 97 LEU A O 1
ATOM 789 N N . THR A 1 98 ? -2.407 14.353 6.591 1.00 90.06 98 THR A N 1
ATOM 790 C CA . THR A 1 98 ? -2.405 14.667 8.022 1.00 90.06 98 THR A CA 1
ATOM 791 C C . THR A 1 98 ? -2.976 13.493 8.822 1.00 90.06 98 THR A C 1
ATOM 793 O O . THR A 1 98 ? -4.136 13.096 8.627 1.00 90.06 98 THR A O 1
ATOM 796 N N . VAL A 1 99 ? -2.161 12.963 9.738 1.00 93.00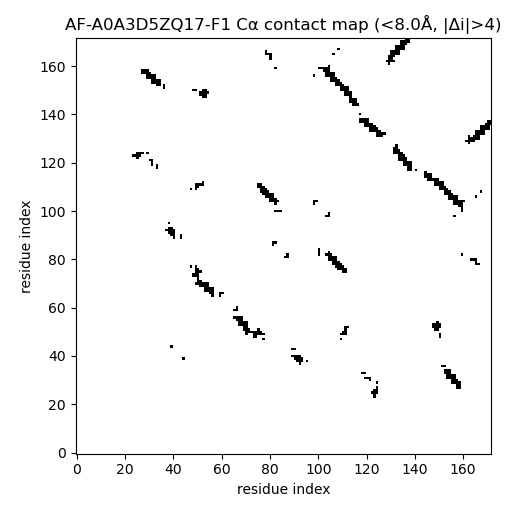 99 VAL A N 1
ATOM 797 C CA . VAL A 1 99 ? -2.508 11.851 10.632 1.00 93.00 99 VAL A CA 1
ATOM 798 C C . VAL A 1 99 ? -2.185 12.219 12.073 1.00 93.00 99 VAL A C 1
ATOM 800 O O . VAL A 1 99 ? -1.072 12.637 12.386 1.00 93.00 99 VAL A O 1
ATOM 803 N N . ASN A 1 100 ? -3.159 12.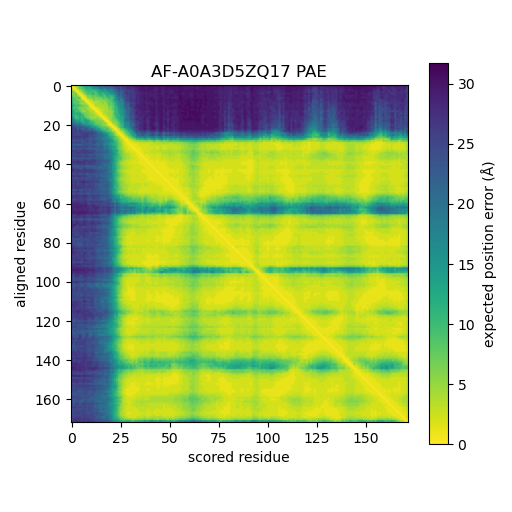049 12.963 1.00 95.38 100 ASN A N 1
ATOM 804 C CA . ASN A 1 100 ? -2.940 12.120 14.401 1.00 95.38 100 ASN A CA 1
ATOM 805 C C . ASN A 1 100 ? -2.644 10.713 14.936 1.00 95.38 100 ASN A C 1
ATOM 807 O O . ASN A 1 100 ? -3.574 9.983 15.264 1.00 95.38 100 ASN A O 1
ATOM 811 N N . PHE A 1 101 ? -1.369 10.341 15.062 1.00 95.56 101 PHE A N 1
ATOM 812 C CA . PHE A 1 101 ? -0.958 8.991 15.481 1.00 95.56 101 PHE A CA 1
ATOM 813 C C . PHE A 1 101 ? -1.368 8.583 16.910 1.00 95.56 101 PHE A C 1
ATOM 815 O O . PHE A 1 101 ? -1.281 7.401 17.261 1.00 95.56 101 PHE A O 1
ATOM 822 N N . ASP A 1 102 ? -1.878 9.510 17.727 1.00 95.88 102 ASP A N 1
ATOM 823 C CA . ASP A 1 102 ? -2.494 9.165 19.014 1.00 95.88 102 ASP A CA 1
ATOM 824 C C . ASP A 1 102 ? -3.873 8.514 18.830 1.00 95.88 102 ASP A C 1
ATOM 826 O O . ASP A 1 102 ? -4.316 7.742 19.679 1.00 95.88 102 ASP A O 1
ATOM 830 N N . LYS A 1 103 ? -4.563 8.819 17.724 1.00 95.94 103 LYS A N 1
ATOM 831 C CA . LYS A 1 103 ? -5.957 8.416 17.464 1.00 95.94 103 LYS A CA 1
ATOM 832 C C . LYS A 1 103 ? -6.158 7.670 16.156 1.00 95.94 103 LYS A C 1
ATOM 834 O O . LYS A 1 103 ? -7.166 6.991 16.007 1.00 95.94 103 LYS A O 1
ATOM 839 N N . GLU A 1 104 ? -5.238 7.813 15.220 1.00 96.69 104 GLU A N 1
ATOM 840 C CA . GLU A 1 104 ? -5.311 7.304 13.860 1.00 96.69 104 GLU A CA 1
ATOM 841 C C . GLU A 1 104 ? -4.081 6.441 13.554 1.00 96.69 104 GLU A C 1
ATOM 843 O O . GLU A 1 104 ? -3.036 6.538 14.200 1.00 96.69 104 GLU A O 1
ATOM 848 N N . MET A 1 105 ? -4.207 5.602 12.536 1.00 97.06 105 MET A N 1
ATOM 849 C CA . MET A 1 105 ? -3.116 4.831 11.947 1.00 97.06 105 MET A CA 1
ATOM 850 C C . MET A 1 105 ? -3.327 4.706 10.436 1.00 97.06 105 MET A C 1
ATOM 852 O O . MET A 1 105 ? -4.411 5.005 9.919 1.00 97.06 105 MET A O 1
ATOM 856 N N . ILE A 1 106 ? -2.300 4.242 9.728 1.00 97.44 106 ILE A N 1
ATOM 857 C CA . ILE A 1 106 ? -2.358 3.988 8.288 1.00 97.44 106 ILE A CA 1
ATOM 858 C C . ILE A 1 106 ? -2.097 2.508 8.021 1.00 97.44 106 ILE A C 1
ATOM 860 O O . ILE A 1 106 ? -1.162 1.926 8.565 1.00 97.44 106 ILE A O 1
ATOM 864 N N . LEU A 1 107 ? -2.907 1.919 7.148 1.00 98.19 107 LEU A N 1
ATOM 865 C CA . LEU A 1 107 ? -2.660 0.622 6.530 1.00 98.19 107 LEU A CA 1
ATOM 866 C C . LEU A 1 107 ? -2.247 0.862 5.079 1.00 98.19 107 LEU A C 1
ATOM 868 O O . LEU A 1 107 ? -2.914 1.612 4.362 1.00 98.19 107 LEU A O 1
ATOM 872 N N . ILE A 1 108 ? -1.163 0.230 4.648 1.00 98.12 108 ILE A N 1
ATOM 873 C CA . ILE A 1 108 ? -0.599 0.404 3.307 1.00 98.12 108 ILE A CA 1
ATOM 874 C C . ILE A 1 108 ? -0.602 -0.931 2.585 1.00 98.12 108 ILE A C 1
ATOM 876 O O . ILE A 1 108 ? -0.252 -1.949 3.177 1.00 98.12 108 ILE A O 1
ATOM 880 N N . TYR A 1 109 ? -0.950 -0.904 1.301 1.00 98.31 109 TYR A N 1
ATOM 881 C CA . TYR A 1 109 ? -0.878 -2.051 0.409 1.00 98.31 109 TYR A CA 1
ATOM 882 C C . TYR A 1 109 ? -0.154 -1.687 -0.880 1.00 98.31 109 TYR A C 1
ATOM 884 O O . TYR A 1 109 ? -0.602 -0.818 -1.624 1.00 98.31 109 TYR A O 1
ATOM 892 N N . VAL A 1 110 ? 0.959 -2.363 -1.144 1.00 98.25 110 VAL A N 1
ATOM 893 C CA . VAL A 1 110 ? 1.743 -2.214 -2.372 1.00 98.25 110 VAL A CA 1
ATOM 894 C C . VAL A 1 110 ? 1.498 -3.433 -3.249 1.00 98.25 110 VAL A C 1
ATOM 896 O O . VAL A 1 110 ? 1.636 -4.562 -2.778 1.00 98.25 110 VAL A O 1
ATOM 899 N N . PHE A 1 111 ? 1.122 -3.223 -4.508 1.00 97.44 111 PHE A N 1
ATOM 900 C CA . PHE A 1 111 ? 0.775 -4.295 -5.446 1.00 97.44 111 PHE A CA 1
ATOM 901 C C . PHE A 1 111 ? 0.923 -3.833 -6.900 1.00 97.44 111 PHE A C 1
ATOM 903 O O . PHE A 1 111 ? 0.979 -2.635 -7.172 1.00 97.44 111 PHE A O 1
ATOM 910 N N . ALA A 1 112 ? 0.989 -4.777 -7.838 1.00 97.38 112 ALA A N 1
ATOM 911 C CA . ALA A 1 112 ? 0.990 -4.457 -9.262 1.00 97.38 112 ALA A CA 1
ATOM 912 C C . ALA A 1 112 ? -0.432 -4.131 -9.757 1.00 97.38 112 ALA A C 1
ATOM 914 O O . ALA A 1 112 ? -1.374 -4.892 -9.519 1.00 97.38 112 ALA A O 1
ATOM 915 N N . ASP A 1 113 ? -0.594 -3.022 -10.477 1.00 96.00 113 ASP A N 1
ATOM 916 C CA . ASP A 1 113 ? -1.860 -2.610 -11.089 1.00 96.00 113 ASP A CA 1
ATOM 917 C C . ASP A 1 113 ? -1.665 -2.211 -12.553 1.00 96.00 113 ASP A C 1
ATOM 919 O O . ASP A 1 113 ? -0.559 -1.944 -13.003 1.00 96.00 113 ASP A O 1
ATOM 923 N N . VAL A 1 114 ? -2.764 -2.170 -13.300 1.00 95.06 114 VAL A N 1
ATOM 924 C CA . VAL A 1 114 ? -2.818 -1.757 -14.707 1.00 95.06 114 VAL A CA 1
ATOM 925 C C . VAL A 1 114 ? -3.773 -0.585 -14.929 1.00 95.06 114 VAL A C 1
ATOM 927 O O . VAL A 1 114 ? -3.963 -0.185 -16.066 1.00 95.06 114 VAL A O 1
ATOM 930 N N . ASN A 1 115 ? -4.408 -0.042 -13.882 1.00 92.88 115 ASN A N 1
ATOM 931 C CA . ASN A 1 115 ? -5.484 0.951 -14.004 1.00 92.88 115 ASN A CA 1
ATOM 932 C C . ASN A 1 115 ? -5.120 2.309 -13.359 1.00 92.88 115 ASN A C 1
ATOM 934 O O . ASN A 1 115 ? -5.710 2.670 -12.333 1.00 92.88 115 ASN A O 1
ATOM 938 N N . PRO A 1 116 ? -4.198 3.097 -13.942 1.00 86.94 116 PRO A N 1
ATOM 939 C CA . PRO A 1 116 ? -3.694 4.330 -13.324 1.00 86.94 116 PRO A CA 1
ATOM 940 C C . PRO A 1 116 ? -4.764 5.403 -13.144 1.00 86.94 116 PRO A C 1
ATOM 942 O O . PRO A 1 116 ? -4.773 6.102 -12.136 1.00 86.94 116 PRO A O 1
ATOM 945 N N . CYS A 1 117 ? -5.712 5.499 -14.077 1.00 86.88 117 CYS A N 1
ATOM 946 C CA . CYS A 1 117 ? -6.754 6.522 -14.054 1.00 86.88 117 CYS A CA 1
ATOM 947 C C . CYS A 1 117 ? -7.988 6.141 -13.228 1.00 86.88 117 CYS A C 1
ATOM 949 O O . CYS A 1 117 ? -8.956 6.898 -13.223 1.00 86.88 117 CYS A O 1
ATOM 951 N N . ARG A 1 118 ? -7.981 4.975 -12.566 1.00 90.12 118 ARG A N 1
ATOM 952 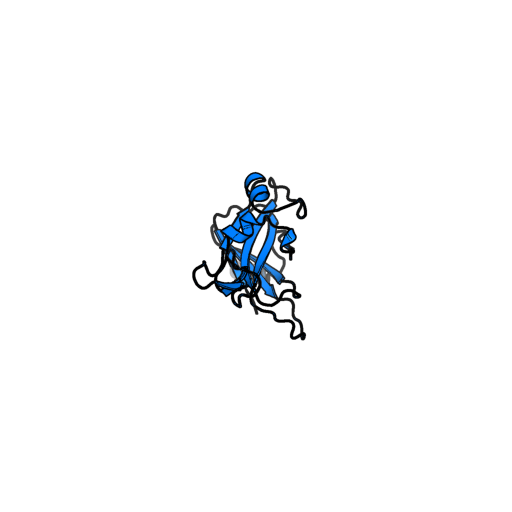C CA . ARG A 1 118 ? -9.126 4.481 -11.795 1.00 90.12 118 ARG A CA 1
ATOM 953 C C . ARG A 1 118 ? -8.833 4.509 -10.307 1.00 90.12 118 ARG A C 1
ATOM 955 O O . ARG A 1 118 ? -7.813 3.978 -9.867 1.00 90.12 118 ARG A O 1
ATOM 962 N N . ASN A 1 119 ? -9.739 5.087 -9.531 1.00 92.88 119 ASN A N 1
ATOM 963 C CA . ASN A 1 119 ? -9.675 5.064 -8.075 1.00 92.88 119 ASN A CA 1
ATOM 964 C C . ASN A 1 119 ? -10.062 3.697 -7.517 1.00 92.88 119 ASN A C 1
ATOM 966 O O . ASN A 1 119 ? -10.961 3.022 -8.021 1.00 92.88 119 ASN A O 1
ATOM 970 N N . TYR A 1 120 ? -9.446 3.334 -6.400 1.00 94.81 120 TYR A N 1
ATOM 971 C CA . TYR A 1 120 ? -9.977 2.310 -5.519 1.00 94.81 120 TYR A CA 1
ATOM 972 C C . TYR A 1 120 ? -10.897 2.925 -4.470 1.00 94.81 120 TYR A C 1
ATOM 974 O O . TYR A 1 120 ? -10.668 4.024 -3.959 1.00 94.81 120 TYR A O 1
ATOM 982 N N . LEU A 1 121 ? -11.941 2.172 -4.152 1.00 94.56 121 LEU A N 1
ATOM 983 C CA . LEU A 1 121 ? -12.970 2.488 -3.180 1.00 94.56 121 LEU A CA 1
ATOM 984 C C . LEU A 1 121 ? -12.851 1.523 -2.002 1.00 94.56 121 LEU A C 1
ATOM 986 O O . LEU A 1 121 ? -12.633 0.324 -2.185 1.00 94.56 121 LEU A O 1
ATOM 990 N N . LEU A 1 122 ? -12.998 2.052 -0.789 1.00 95.06 122 LEU A N 1
ATOM 991 C CA . LEU A 1 122 ? -13.078 1.237 0.413 1.00 95.06 122 LEU A CA 1
ATOM 992 C C . LEU A 1 122 ? -14.491 0.679 0.539 1.00 95.06 122 LEU A C 1
ATOM 994 O O . LEU A 1 122 ? -15.451 1.445 0.607 1.00 95.06 122 LEU A O 1
ATOM 998 N N . ASN A 1 123 ? -14.611 -0.640 0.640 1.00 92.50 123 ASN A N 1
ATOM 999 C CA . ASN A 1 123 ? -15.904 -1.290 0.810 1.00 92.50 123 ASN A CA 1
ATOM 1000 C C . ASN A 1 123 ? -16.198 -1.490 2.300 1.00 92.50 123 ASN A C 1
ATOM 1002 O O . ASN A 1 123 ? -17.268 -1.118 2.778 1.00 92.50 123 ASN A O 1
ATOM 1006 N N . LYS A 1 124 ? -15.251 -2.075 3.046 1.00 91.56 124 LYS A N 1
ATOM 1007 C CA . LYS A 1 124 ? -15.338 -2.238 4.506 1.00 91.56 124 LYS A CA 1
ATOM 1008 C C . LYS A 1 124 ? -13.990 -2.610 5.120 1.00 91.56 124 LYS A C 1
ATOM 1010 O O . LYS A 1 124 ? -13.124 -3.157 4.445 1.00 91.56 124 LYS A O 1
ATOM 1015 N N . VAL A 1 125 ? -13.878 -2.403 6.428 1.00 93.44 125 VAL A N 1
ATOM 1016 C CA . VAL A 1 125 ? -12.802 -2.946 7.267 1.00 93.44 125 VAL A CA 1
ATOM 1017 C C . VAL A 1 125 ? -13.437 -3.845 8.325 1.00 93.44 125 VAL A C 1
ATOM 1019 O O . VAL A 1 125 ? -14.415 -3.449 8.962 1.00 93.44 125 VAL A O 1
ATOM 1022 N N . VAL A 1 126 ? -12.915 -5.060 8.478 1.00 93.31 126 VAL A N 1
ATOM 1023 C CA . VAL A 1 126 ? -13.360 -6.050 9.470 1.00 93.31 126 VAL A CA 1
ATOM 1024 C C . VAL A 1 126 ? -12.159 -6.465 10.308 1.00 93.31 126 VAL A C 1
ATOM 1026 O O . VAL A 1 126 ? -11.107 -6.740 9.745 1.00 93.31 126 VAL A O 1
ATOM 1029 N N . ILE A 1 127 ? -12.320 -6.525 11.627 1.00 93.44 127 ILE A N 1
ATOM 1030 C CA . ILE A 1 127 ? -11.278 -7.015 12.535 1.00 93.44 127 ILE A CA 1
ATOM 1031 C C . ILE A 1 127 ? -11.567 -8.473 12.867 1.00 93.44 127 ILE A C 1
ATOM 1033 O O . ILE A 1 127 ? -12.692 -8.801 13.254 1.00 93.44 127 ILE A O 1
ATOM 1037 N N . ASP A 1 128 ? -10.562 -9.319 12.681 1.00 91.62 128 ASP A N 1
ATOM 1038 C CA . ASP A 1 128 ? -10.590 -10.752 12.952 1.00 91.62 128 ASP A CA 1
ATOM 1039 C C . ASP A 1 128 ? -9.345 -11.112 13.771 1.00 91.62 128 ASP A C 1
ATOM 1041 O O . ASP A 1 128 ? -8.244 -11.203 13.233 1.00 91.62 128 ASP A O 1
ATOM 1045 N N . GLY A 1 129 ? -9.502 -11.207 15.094 1.00 91.94 129 GLY A N 1
ATOM 1046 C CA . GLY A 1 129 ? -8.367 -11.284 16.016 1.00 91.94 129 GLY A CA 1
ATOM 1047 C C . GLY A 1 129 ? -7.498 -10.025 15.944 1.00 91.94 129 GLY A C 1
ATOM 1048 O O . GLY A 1 129 ? -8.014 -8.915 16.067 1.00 91.94 129 GLY A O 1
ATOM 1049 N N . GLU A 1 130 ? -6.198 -10.210 15.720 1.00 94.38 130 GLU A N 1
ATOM 1050 C CA . GLU A 1 130 ? -5.220 -9.127 15.541 1.00 94.38 130 GLU A CA 1
ATOM 1051 C C . GLU A 1 130 ? -5.030 -8.723 14.065 1.00 94.38 130 GLU A C 1
ATOM 1053 O O . GLU A 1 130 ? -4.109 -7.973 13.741 1.00 94.38 130 GLU A O 1
ATOM 1058 N N . THR A 1 131 ? -5.894 -9.195 13.158 1.00 96.00 131 THR A N 1
ATOM 1059 C CA . THR A 1 131 ? -5.799 -8.909 11.721 1.00 96.00 131 THR A CA 1
ATOM 1060 C C . THR A 1 131 ? -6.911 -7.958 11.274 1.00 96.00 131 THR A C 1
ATOM 1062 O O . THR A 1 131 ? -8.106 -8.218 11.459 1.00 96.00 131 THR A O 1
ATOM 1065 N N . ALA A 1 132 ? -6.539 -6.861 10.609 1.00 96.38 132 ALA A N 1
ATOM 1066 C CA . ALA A 1 132 ? -7.477 -5.996 9.899 1.00 96.38 132 ALA A CA 1
ATOM 1067 C C . ALA A 1 132 ? -7.671 -6.461 8.449 1.00 96.38 132 ALA A C 1
ATOM 1069 O O . ALA A 1 132 ? -6.785 -6.314 7.612 1.00 96.38 132 ALA A O 1
ATOM 1070 N N . LYS A 1 133 ? -8.867 -6.956 8.123 1.00 97.06 133 LYS A N 1
ATOM 1071 C CA . LYS A 1 133 ? -9.272 -7.325 6.760 1.00 97.06 133 LYS A CA 1
ATOM 1072 C C . LYS A 1 133 ? -9.880 -6.120 6.048 1.00 97.06 133 LYS A C 1
ATOM 1074 O O . LYS A 1 133 ? -11.012 -5.712 6.336 1.00 97.06 133 LYS A O 1
ATOM 1079 N N . VAL A 1 134 ? -9.128 -5.554 5.112 1.00 97.19 134 VAL A N 1
ATOM 1080 C CA . VAL A 1 134 ? -9.475 -4.379 4.312 1.00 97.19 134 VAL A CA 1
ATOM 1081 C C . VAL A 1 134 ? -10.048 -4.827 2.973 1.00 97.19 134 VAL A C 1
ATOM 1083 O O . VAL A 1 134 ? -9.338 -5.311 2.096 1.00 97.19 134 VAL A O 1
ATOM 1086 N N . TYR A 1 135 ? -11.349 -4.635 2.790 1.00 96.50 135 TYR A N 1
ATOM 1087 C CA . TYR A 1 135 ? -12.038 -4.954 1.546 1.00 96.50 135 TYR A CA 1
ATOM 1088 C C . TYR A 1 135 ? -12.152 -3.701 0.691 1.00 96.50 135 TYR A C 1
ATOM 1090 O O . TYR A 1 135 ? -12.707 -2.692 1.135 1.00 96.50 135 TYR A O 1
ATOM 1098 N N . PHE A 1 136 ? -11.677 -3.777 -0.545 1.00 95.81 136 PHE A N 1
ATOM 1099 C CA . PHE A 1 136 ? -11.625 -2.641 -1.461 1.00 95.81 136 PHE A CA 1
ATOM 1100 C C . PHE A 1 136 ? -11.982 -3.076 -2.883 1.00 95.81 136 PHE A C 1
ATOM 1102 O O . PHE A 1 136 ? -11.834 -4.243 -3.234 1.00 95.81 136 PHE A O 1
ATOM 1109 N N . GLY A 1 137 ? -12.470 -2.153 -3.704 1.00 95.06 137 GLY A N 1
ATOM 1110 C CA . GLY A 1 137 ? -12.861 -2.416 -5.090 1.00 95.06 137 GLY A CA 1
ATOM 1111 C C . GLY A 1 137 ? -12.375 -1.320 -6.024 1.00 95.06 137 GLY A C 1
ATOM 1112 O O . GLY A 1 137 ? -12.132 -0.197 -5.594 1.00 95.06 137 GLY A O 1
ATOM 1113 N N . LEU A 1 138 ? -12.213 -1.640 -7.303 1.00 93.75 138 LEU A N 1
A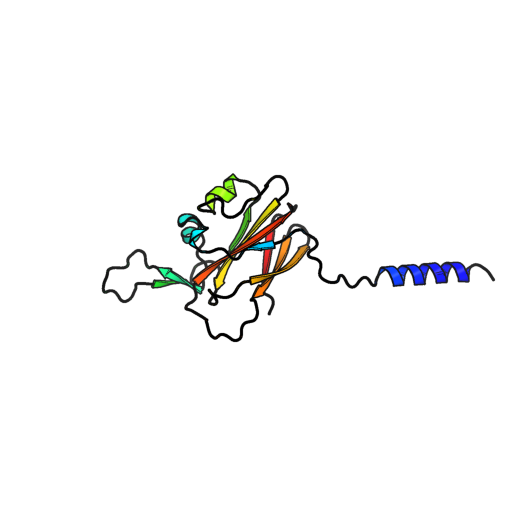TOM 1114 C CA . LEU A 1 138 ? -11.878 -0.646 -8.321 1.00 93.75 138 LEU A CA 1
ATOM 1115 C C . LEU A 1 138 ? -13.159 0.080 -8.748 1.00 93.75 138 LEU A C 1
ATOM 1117 O O . LEU A 1 138 ? -14.163 -0.576 -9.036 1.00 93.75 138 LEU A O 1
ATOM 1121 N N . GLU A 1 139 ? -13.144 1.410 -8.819 1.00 92.12 139 GLU A N 1
ATOM 1122 C CA . GLU A 1 139 ? -14.293 2.176 -9.309 1.00 92.12 139 GLU A CA 1
ATOM 1123 C C . GLU A 1 139 ? -14.682 1.698 -10.710 1.00 92.12 139 GLU A C 1
ATOM 1125 O O . GLU A 1 139 ? -13.810 1.456 -11.545 1.00 92.12 139 GLU A O 1
ATOM 1130 N N . LYS A 1 140 ? -15.977 1.521 -10.989 1.00 88.62 140 LYS A N 1
ATOM 1131 C CA . LYS A 1 140 ? -16.437 1.035 -12.297 1.00 88.62 140 LYS A CA 1
ATOM 1132 C C . LYS A 1 140 ? -16.227 2.107 -13.367 1.00 88.62 140 LYS A C 1
ATOM 1134 O O . LYS A 1 140 ? -16.585 3.261 -13.168 1.00 88.62 140 LYS A O 1
ATOM 1139 N N . SER A 1 141 ? -15.670 1.697 -14.500 1.00 85.94 141 SER A N 1
ATOM 1140 C CA . SER A 1 141 ? -15.457 2.538 -15.675 1.00 85.94 141 SER A CA 1
ATOM 1141 C C . SER A 1 141 ? -15.592 1.676 -16.925 1.00 85.94 141 SER A C 1
ATOM 1143 O O . SER A 1 141 ? -15.116 0.539 -16.935 1.00 85.94 141 SER A O 1
ATOM 1145 N N . ASP A 1 142 ? -16.210 2.232 -17.965 1.00 86.06 142 ASP A N 1
ATOM 1146 C CA . ASP A 1 142 ? -16.317 1.608 -19.292 1.00 86.06 142 ASP A CA 1
ATOM 1147 C C . ASP A 1 142 ? -15.111 1.939 -20.191 1.00 86.06 142 ASP A C 1
ATOM 1149 O O . ASP A 1 142 ? -15.024 1.491 -21.337 1.00 86.06 142 ASP A O 1
ATOM 1153 N N . LYS A 1 143 ? -14.163 2.742 -19.688 1.00 85.56 143 LYS A N 1
ATOM 1154 C CA . LYS A 1 143 ? -12.947 3.107 -20.418 1.00 85.56 143 LYS A CA 1
ATOM 1155 C C . LYS A 1 143 ? -11.985 1.920 -20.489 1.00 85.56 143 LYS A C 1
ATOM 1157 O O . LYS A 1 143 ? -11.797 1.186 -19.523 1.00 85.56 143 LYS A O 1
ATOM 1162 N N . LYS A 1 144 ? -11.345 1.761 -21.650 1.00 81.62 144 LYS A N 1
ATOM 1163 C CA . LYS A 1 144 ? -10.230 0.828 -21.868 1.00 81.62 144 LYS A CA 1
ATOM 1164 C C . LYS A 1 144 ? -8.911 1.576 -21.683 1.00 81.62 144 LYS A C 1
ATOM 1166 O O . LYS A 1 144 ? -8.225 1.872 -22.653 1.00 81.62 144 LYS A O 1
ATOM 1171 N N . ASP A 1 145 ? -8.615 1.932 -20.442 1.00 85.38 145 ASP A N 1
ATOM 1172 C CA . ASP A 1 145 ? -7.467 2.751 -20.031 1.00 85.38 145 ASP A CA 1
ATOM 1173 C C . ASP A 1 145 ? -6.409 1.941 -19.265 1.00 85.38 145 ASP A C 1
ATOM 1175 O O . ASP A 1 145 ? -5.646 2.486 -18.469 1.00 85.38 145 ASP A O 1
ATOM 1179 N N . ALA A 1 146 ? -6.358 0.631 -19.524 1.00 89.94 146 ALA A N 1
ATOM 1180 C CA . ALA A 1 146 ? -5.337 -0.232 -18.959 1.00 89.94 146 ALA A CA 1
ATOM 1181 C C . ALA A 1 146 ? -3.958 0.076 -19.565 1.00 89.94 146 ALA A C 1
ATOM 1183 O O . ALA A 1 146 ? -3.825 0.234 -20.781 1.00 89.94 146 ALA A O 1
ATOM 1184 N N . THR A 1 147 ? -2.933 0.117 -18.721 1.00 92.62 147 THR A N 1
ATOM 1185 C CA . THR A 1 147 ? -1.539 0.356 -19.110 1.00 92.62 147 THR A CA 1
ATOM 1186 C C . THR A 1 147 ? -0.669 -0.871 -18.862 1.00 92.62 147 THR A C 1
ATOM 1188 O O . THR A 1 147 ? -1.132 -1.897 -18.359 1.00 92.62 147 THR A O 1
ATOM 1191 N N . ALA A 1 148 ? 0.622 -0.756 -19.191 1.00 94.12 148 ALA A N 1
ATOM 1192 C CA . ALA A 1 148 ? 1.617 -1.683 -18.671 1.00 94.12 148 ALA A CA 1
ATOM 1193 C C . ALA A 1 148 ? 1.523 -1.735 -17.130 1.00 94.12 148 ALA A C 1
ATOM 1195 O O . ALA A 1 148 ? 1.281 -0.690 -16.510 1.00 94.12 148 ALA A O 1
ATOM 1196 N N . PRO A 1 149 ? 1.684 -2.922 -16.521 1.00 96.75 149 PRO A N 1
ATOM 1197 C CA . PRO A 1 149 ? 1.666 -3.063 -15.078 1.00 96.75 149 PRO A CA 1
ATOM 1198 C C . PRO A 1 149 ? 2.696 -2.181 -14.377 1.00 96.75 149 PRO A C 1
ATOM 1200 O O . PRO A 1 149 ? 3.863 -2.141 -14.768 1.00 96.75 149 PRO A O 1
ATOM 1203 N N . TYR A 1 150 ? 2.272 -1.522 -13.309 1.00 96.00 150 TYR A N 1
ATOM 1204 C CA . TYR A 1 150 ? 3.095 -0.623 -12.509 1.00 96.00 150 TYR A CA 1
ATOM 1205 C C . TYR A 1 150 ? 2.868 -0.884 -11.018 1.00 96.00 150 TYR A C 1
ATOM 1207 O O . TYR A 1 150 ? 1.867 -1.486 -10.616 1.00 96.00 150 TYR A O 1
ATOM 1215 N N . GLN A 1 151 ? 3.812 -0.442 -10.189 1.00 97.19 151 GLN A N 1
ATOM 1216 C CA . GLN A 1 151 ? 3.684 -0.510 -8.738 1.00 97.19 151 GLN A CA 1
ATOM 1217 C C . GLN A 1 151 ? 2.664 0.526 -8.270 1.00 97.19 151 GLN A C 1
ATOM 1219 O O . GLN A 1 151 ? 2.822 1.721 -8.502 1.00 97.19 151 GLN A O 1
ATOM 1224 N N . ARG A 1 152 ? 1.624 0.074 -7.575 1.00 96.06 152 ARG A N 1
ATOM 1225 C CA . ARG A 1 152 ? 0.634 0.944 -6.951 1.00 96.06 152 ARG A CA 1
ATOM 1226 C C . ARG A 1 152 ? 0.718 0.841 -5.440 1.00 96.06 152 ARG A C 1
ATOM 1228 O O . ARG A 1 152 ? 0.799 -0.259 -4.898 1.00 96.06 152 ARG A O 1
ATOM 1235 N N . VAL A 1 153 ? 0.636 1.988 -4.772 1.00 96.94 153 VAL A N 1
ATOM 1236 C CA . VAL A 1 153 ? 0.531 2.082 -3.315 1.00 96.94 153 VAL A CA 1
ATOM 1237 C C . VAL A 1 153 ? -0.873 2.552 -2.952 1.00 96.94 153 VAL A C 1
ATOM 1239 O O . VAL A 1 153 ? -1.325 3.614 -3.379 1.00 96.94 153 VAL A O 1
ATOM 1242 N N . LEU A 1 154 ? -1.581 1.738 -2.178 1.00 96.25 154 LEU A N 1
ATOM 1243 C CA . LEU A 1 154 ? -2.914 2.029 -1.677 1.00 96.25 154 LEU A CA 1
ATOM 1244 C C . LEU A 1 154 ? -2.860 2.330 -0.188 1.00 96.25 154 LEU A C 1
ATOM 1246 O O . LEU A 1 154 ? -2.279 1.569 0.583 1.00 96.25 154 LEU A O 1
ATOM 1250 N N . ILE A 1 155 ? -3.508 3.420 0.209 1.00 97.31 155 ILE A N 1
ATOM 1251 C CA . ILE A 1 155 ? -3.446 3.943 1.568 1.00 97.31 155 ILE A CA 1
ATOM 1252 C C . ILE A 1 155 ? -4.832 3.904 2.193 1.00 97.31 155 ILE A C 1
ATOM 1254 O O . ILE A 1 155 ? -5.789 4.413 1.614 1.00 97.31 155 ILE A O 1
ATOM 1258 N N . VAL A 1 156 ? -4.946 3.341 3.393 1.00 97.38 156 VAL A N 1
ATOM 1259 C CA . VAL A 1 156 ? -6.156 3.411 4.214 1.00 97.38 156 VAL A CA 1
ATOM 1260 C C . VAL A 1 156 ? -5.815 4.068 5.539 1.00 97.38 156 VAL A C 1
ATOM 1262 O O . VAL A 1 156 ? -5.104 3.492 6.356 1.00 97.38 156 VAL A O 1
ATOM 1265 N N . LYS A 1 157 ? -6.348 5.267 5.773 1.00 96.88 157 LYS A N 1
ATOM 1266 C CA . LYS A 1 157 ? -6.301 5.913 7.088 1.00 96.88 157 LYS A CA 1
ATOM 1267 C C . LYS A 1 157 ? -7.502 5.462 7.898 1.00 96.88 157 LYS A C 1
ATOM 1269 O O . LYS A 1 157 ? -8.607 5.460 7.367 1.00 96.88 157 LYS A O 1
ATOM 1274 N N . THR A 1 158 ? -7.310 5.114 9.160 1.00 96.31 158 THR A N 1
ATOM 1275 C CA . THR A 1 158 ? -8.379 4.661 10.059 1.00 96.31 158 THR A CA 1
ATOM 1276 C C . THR A 1 158 ? -8.120 5.142 11.482 1.00 96.31 158 THR A C 1
ATOM 1278 O O . THR A 1 158 ? -7.002 5.547 11.800 1.00 96.31 158 THR A O 1
ATOM 1281 N N . ASP A 1 159 ? -9.140 5.079 12.343 1.00 95.06 159 ASP A N 1
ATOM 1282 C CA . ASP A 1 159 ? -8.939 5.131 13.794 1.00 95.06 159 ASP A CA 1
ATOM 1283 C C . ASP A 1 159 ? -7.910 4.068 14.205 1.00 95.06 159 ASP A C 1
ATOM 1285 O O . ASP A 1 159 ? -7.808 3.027 13.553 1.00 95.06 159 ASP A O 1
ATOM 1289 N N . LYS A 1 160 ? -7.161 4.317 15.279 1.00 94.56 160 LYS A N 1
ATOM 1290 C CA . LYS A 1 160 ? -6.139 3.405 15.790 1.00 94.56 160 LYS A CA 1
ATOM 1291 C C . LYS A 1 160 ? -6.777 2.083 16.213 1.00 94.56 160 LYS A C 1
ATOM 1293 O O . LYS A 1 160 ? -7.752 2.058 16.964 1.00 94.56 160 LYS A O 1
ATOM 1298 N N . LEU A 1 161 ? -6.218 0.994 15.706 1.00 93.12 161 LEU A N 1
ATOM 1299 C CA . LEU A 1 161 ? -6.662 -0.374 15.933 1.00 93.12 161 LEU A CA 1
ATOM 1300 C C . LEU A 1 161 ? -5.579 -1.123 16.707 1.00 93.12 161 LEU A C 1
ATOM 1302 O O . LEU A 1 161 ? -4.390 -0.861 16.526 1.00 93.12 161 LEU A O 1
ATOM 1306 N N . ASP A 1 162 ? -6.004 -2.064 17.541 1.00 93.62 162 ASP A N 1
ATOM 1307 C CA . ASP A 1 162 ? -5.115 -3.015 18.205 1.00 93.62 162 ASP A CA 1
ATOM 1308 C C . ASP A 1 162 ? -4.947 -4.240 17.295 1.00 93.62 162 ASP A C 1
ATOM 1310 O O . ASP A 1 162 ? -5.748 -5.173 17.335 1.00 93.62 162 ASP A O 1
ATOM 1314 N N . ILE A 1 163 ? -4.001 -4.147 16.357 1.00 95.75 163 ILE A N 1
ATOM 1315 C CA . ILE A 1 163 ? -3.739 -5.146 15.312 1.00 95.75 163 ILE A CA 1
ATOM 1316 C C . ILE A 1 163 ? -2.234 -5.326 15.106 1.00 95.75 163 ILE A C 1
ATOM 1318 O O . ILE A 1 163 ? -1.460 -4.379 15.260 1.00 95.75 163 ILE A O 1
ATOM 1322 N N . SER A 1 164 ? -1.840 -6.523 14.688 1.00 96.56 164 SER A N 1
ATOM 1323 C CA . SER A 1 164 ? -0.475 -6.871 14.285 1.00 96.56 164 SER A CA 1
ATOM 1324 C C . SER A 1 164 ? -0.365 -7.165 12.783 1.00 96.56 164 SER A C 1
ATOM 1326 O O . SER A 1 164 ? 0.733 -7.118 12.231 1.00 96.56 164 SER A O 1
ATOM 1328 N N . GLU A 1 165 ? -1.493 -7.381 12.093 1.00 97.00 165 GLU A N 1
ATOM 1329 C CA . GLU A 1 165 ? -1.537 -7.709 10.666 1.00 97.00 165 GLU A CA 1
ATOM 1330 C C . GLU A 1 165 ? -2.640 -6.940 9.914 1.00 97.00 165 GLU A C 1
ATOM 1332 O O . GLU A 1 165 ? -3.690 -6.597 10.463 1.00 97.00 165 GLU A O 1
ATOM 1337 N N . ALA A 1 166 ? -2.414 -6.677 8.623 1.00 97.56 166 ALA A N 1
ATOM 1338 C CA . ALA A 1 166 ? -3.412 -6.118 7.717 1.00 97.56 166 ALA A CA 1
ATOM 1339 C C . ALA A 1 166 ? -3.478 -6.935 6.421 1.00 97.56 166 ALA A C 1
ATOM 1341 O O . ALA A 1 166 ? -2.484 -7.073 5.715 1.00 97.56 166 ALA A O 1
ATOM 1342 N N . GLU A 1 167 ? -4.667 -7.430 6.081 1.00 97.88 167 GLU A N 1
ATOM 1343 C CA . GLU A 1 167 ? -4.934 -8.213 4.875 1.00 97.88 167 GLU A CA 1
ATOM 1344 C C . GLU A 1 167 ? -5.804 -7.400 3.910 1.00 97.88 167 GLU A C 1
ATOM 1346 O O . GLU A 1 167 ? -6.872 -6.910 4.281 1.00 97.88 167 GLU A O 1
ATOM 1351 N N . PHE A 1 168 ? -5.381 -7.277 2.652 1.00 97.81 168 PHE A N 1
ATOM 1352 C CA . PHE A 1 168 ? -6.099 -6.517 1.629 1.00 97.81 168 PHE A CA 1
ATOM 1353 C C . PHE A 1 168 ? -6.798 -7.451 0.642 1.00 97.81 168 PHE A C 1
ATOM 1355 O O . PHE A 1 168 ? -6.166 -8.216 -0.082 1.00 97.81 168 PHE A O 1
ATOM 1362 N N . ILE A 1 169 ? -8.126 -7.351 0.578 1.00 97.06 169 ILE A N 1
ATOM 1363 C CA . ILE A 1 169 ? -8.987 -8.257 -0.183 1.00 97.06 169 ILE A CA 1
ATOM 1364 C C . ILE A 1 169 ? -9.701 -7.467 -1.282 1.00 97.06 169 ILE A C 1
ATOM 1366 O O . ILE A 1 169 ? -10.667 -6.736 -1.033 1.00 97.06 169 ILE A O 1
ATOM 1370 N N . LYS A 1 170 ? -9.235 -7.637 -2.523 1.00 94.38 170 LYS A N 1
ATOM 1371 C CA . LYS A 1 170 ? -9.835 -7.001 -3.700 1.00 94.38 170 LYS A CA 1
ATOM 1372 C C . LYS A 1 170 ? -11.181 -7.650 -4.032 1.00 94.38 170 LYS A C 1
ATOM 1374 O O . LYS A 1 170 ? -11.265 -8.851 -4.280 1.00 94.38 170 LYS A O 1
ATOM 1379 N N . GLN A 1 171 ? -12.233 -6.842 -4.074 1.00 90.75 171 GLN A N 1
ATOM 1380 C CA . GLN A 1 171 ? -13.578 -7.229 -4.488 1.00 90.75 171 GLN A CA 1
ATOM 1381 C C . GLN A 1 171 ? -13.815 -6.844 -5.956 1.00 90.75 171 GLN A C 1
ATOM 1383 O O . GLN A 1 171 ? -13.245 -5.869 -6.452 1.00 90.75 171 GLN A O 1
ATOM 1388 N N . ARG A 1 172 ? -14.618 -7.655 -6.653 1.00 73.69 172 ARG A N 1
ATOM 1389 C CA . ARG A 1 172 ? -14.986 -7.448 -8.062 1.00 73.69 172 ARG A CA 1
ATOM 1390 C C . ARG A 1 172 ? -16.057 -6.376 -8.231 1.00 73.69 172 ARG A C 1
ATOM 1392 O O . ARG A 1 172 ? -16.937 -6.285 -7.347 1.00 73.69 172 ARG A O 1
#

Nearest PDB structures (foldseek):
  6drh-assembly4_H  TM=2.679E-01  e=2.607E+00  Serratia proteamaculans 568
  6drh-assembly3_F  TM=2.204E-01  e=3.472E+00  Serratia proteamaculans 568

Foldseek 3Di:
DPDVVVVVVVVVVVVVVVPDPPPQDQPWPKDKDQDDPLFWDPVQPVVFDAAQAKDADPPDDPPDPPRIDHHHDGHQKDKDKALDVVVVVNTGPDPPDDDDSVWKIKIKMKHKFFASPWDKGWRYWDDDPQEIETEIEIPDDPDPRGHRIHIGMMMMMTTDDNHDYYHYHYDD

Radius of gyration: 22.34 Å; Cα contacts (8 Å, |Δi|>4): 292; chains: 1; bounding box: 75×37×61 Å

Secondary structure (DSSP, 8-state):
--SHHHHHHHHHHHHHTT--------SS--EEE---GGGB-HHHHHHT--TT-EEE-TTPPTT-S-SEEE--SS-SEEEEEE-SHHHHHTTBSSSSS---TTTEEEEEEEEEES-TT--EEEEEEEEETTEEEEEEEEPP-------S-EEEEEEEEEE----SEEEEEEE-

Solvent-accessible surface area (backbone atoms only — not comparable to full-atom values): 10179 Å² total; per-residue (Å²): 144,75,71,68,68,58,58,55,52,55,55,53,53,57,60,60,70,71,67,66,78,82,77,74,66,54,83,51,78,58,46,60,47,85,63,61,75,79,53,35,28,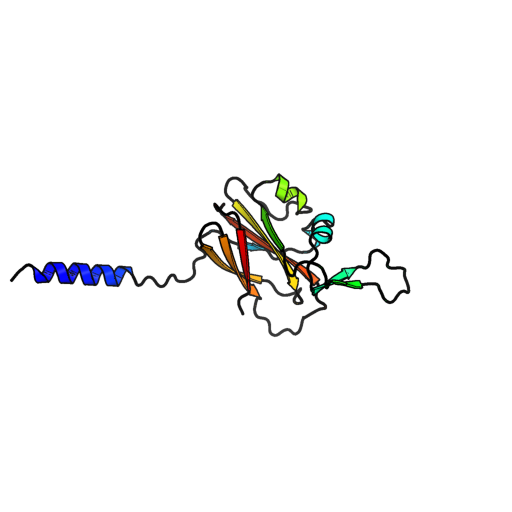66,68,42,54,67,77,57,54,30,18,62,12,51,43,74,37,89,84,52,53,96,92,56,92,56,51,54,44,76,34,82,80,44,48,64,54,49,67,47,79,36,61,46,69,68,62,43,63,62,39,35,62,62,78,90,71,88,74,56,50,94,55,23,30,37,40,38,40,33,31,46,42,34,50,84,90,52,52,67,42,68,67,41,63,45,78,58,84,44,30,37,40,36,32,29,32,67,56,90,70,93,71,91,65,70,53,79,36,28,79,40,64,41,39,34,41,26,51,61,72,87,58,86,44,67,46,81,45,81,47,135

Sequence (172 aa):
MKRYKITAFFTVLLIVLSIFPACGKVKYNAKIYNMSEESFLSSFLEENKVKGAYYKNPDYAEGSDEKYYYDETSPVCRTFIVNNSGDYSLIFSGNELTVNFDKEMILIYVFADVNPCRNYLLNKVVIDGETAKVYFGLEKSDKKDATAPYQRVLIVKTDKLDISEAEFIKQR